Protein AF-A0A2N2LN71-F1 (afdb_monomer_lite)

pLDDT: mean 82.42, std 12.56, range [50.72, 97.0]

Sequence (124 aa):
MNRVCERHLRSLARAERALKRGGGKQTLSLDRPLGEDGDSLAELLSDGDPRPDELAEHDDLLARLARVRERLLGRERRVFEALADDRPRARLARDLGIHRSTLYADIERIREVARDEGLEDFLR

Secondary structure (DSSP, 8-state):
--HHHHHHHHHHHHHHHHHHTTTT--PPPTT-B-STT--BHHHHS--SPPPHHHHHHHHHHHHHHHHHHHHS-HHHHHHHHHTTS---HHHHHHHTT--HHHHHHHHHHHHHHHHHTT-GGGG-

Foldseek 3Di:
DVPVVVVVVVVVVVVVVCVVVVVPDDDDDQCDADDPVRDGVVNVDDDPDDDPVRVVVVVLVVVLVVQLLVPADPLLNLLVVLVVPPDPLVVVCVVSVHDSVVSVVSVVVSVVSSVVSVNVVVVD

Structure (mmCIF, N/CA/C/O backbone):
data_AF-A0A2N2LN71-F1
#
_entry.id   AF-A0A2N2LN71-F1
#
loop_
_atom_site.group_PDB
_atom_site.id
_atom_site.type_symbol
_atom_site.label_atom_id
_atom_site.label_alt_id
_atom_site.label_comp_id
_atom_site.label_asym_id
_atom_site.label_entity_id
_atom_site.label_seq_id
_atom_site.pdbx_PDB_ins_code
_atom_site.Cartn_x
_atom_site.Cartn_y
_atom_site.Cartn_z
_atom_site.occupancy
_atom_site.B_iso_or_equiv
_atom_site.auth_seq_id
_atom_site.auth_comp_id
_atom_site.auth_asym_id
_atom_site.auth_atom_id
_atom_site.pdbx_PDB_model_num
ATOM 1 N N . MET A 1 1 ? 22.230 22.606 31.215 1.00 52.47 1 MET A N 1
ATOM 2 C CA . MET A 1 1 ? 22.803 21.441 30.506 1.00 52.47 1 MET A CA 1
ATOM 3 C C . MET A 1 1 ? 22.389 21.372 29.015 1.00 52.47 1 MET A C 1
ATOM 5 O O . MET A 1 1 ? 22.408 20.298 28.448 1.00 52.47 1 MET A O 1
ATOM 9 N N . ASN A 1 2 ? 22.064 22.498 28.345 1.00 57.97 2 ASN A N 1
ATOM 10 C CA . ASN A 1 2 ? 21.562 22.507 26.948 1.00 57.97 2 ASN A CA 1
ATOM 11 C C . ASN A 1 2 ? 22.614 22.874 25.878 1.00 57.97 2 ASN A C 1
ATOM 13 O O . ASN A 1 2 ? 22.522 22.429 24.738 1.00 57.97 2 ASN A O 1
ATOM 17 N N . ARG A 1 3 ? 23.653 23.647 26.233 1.00 61.06 3 ARG A N 1
ATOM 18 C CA . ARG A 1 3 ? 24.659 24.139 25.266 1.00 61.06 3 ARG A CA 1
ATOM 19 C C . ARG A 1 3 ? 25.556 23.039 24.686 1.00 61.06 3 ARG A C 1
ATOM 21 O O . ARG A 1 3 ? 26.037 23.168 23.565 1.00 61.06 3 ARG A O 1
ATOM 28 N N . VAL A 1 4 ? 25.789 21.965 25.442 1.00 71.12 4 VAL A N 1
ATOM 29 C CA . VAL A 1 4 ? 26.636 20.841 25.008 1.00 71.12 4 VAL A CA 1
ATOM 30 C C . VAL A 1 4 ? 25.902 19.985 23.972 1.00 71.12 4 VAL A C 1
ATOM 32 O O . VAL A 1 4 ? 26.470 19.690 22.923 1.00 71.12 4 VAL A O 1
ATOM 35 N N . CYS A 1 5 ? 24.619 19.685 24.206 1.00 73.25 5 CYS A N 1
ATOM 36 C CA . CYS A 1 5 ? 23.766 18.965 23.258 1.00 73.25 5 CYS A CA 1
ATOM 37 C C . CYS A 1 5 ? 23.574 19.748 21.953 1.00 73.25 5 CYS A C 1
ATOM 39 O O . CYS A 1 5 ? 23.749 19.190 20.874 1.00 73.25 5 CYS A O 1
ATOM 41 N N . GLU A 1 6 ? 23.312 21.057 22.029 1.00 77.94 6 GLU A N 1
ATOM 42 C CA . GLU A 1 6 ? 23.168 21.912 20.841 1.00 77.94 6 GLU A CA 1
ATOM 43 C C . GLU A 1 6 ? 24.454 21.951 19.996 1.00 77.94 6 GLU A C 1
ATOM 45 O O . GLU A 1 6 ? 24.416 21.847 18.766 1.00 77.94 6 GLU A O 1
ATOM 50 N N . ARG A 1 7 ? 25.618 22.046 20.652 1.00 79.38 7 ARG A N 1
ATOM 51 C CA . ARG A 1 7 ? 26.921 22.024 19.975 1.00 79.38 7 ARG A CA 1
ATOM 52 C C . ARG A 1 7 ? 27.187 20.675 19.309 1.00 79.38 7 ARG A C 1
ATOM 54 O O . ARG A 1 7 ? 27.697 20.650 18.189 1.00 79.38 7 ARG A O 1
ATOM 61 N N . HIS A 1 8 ? 26.825 19.578 19.968 1.00 77.44 8 HIS A N 1
ATOM 62 C CA . HIS A 1 8 ? 27.004 18.233 19.431 1.00 77.44 8 HIS A CA 1
ATOM 63 C C . HIS A 1 8 ? 26.099 17.985 18.214 1.00 77.44 8 HIS A C 1
ATOM 65 O O . HIS A 1 8 ? 26.581 17.553 17.169 1.00 77.44 8 HIS A O 1
ATOM 71 N N . LEU A 1 9 ? 24.829 18.394 18.286 1.00 84.06 9 LEU A N 1
ATOM 72 C CA . LEU A 1 9 ? 23.889 18.315 17.163 1.00 84.06 9 LEU A CA 1
ATOM 73 C C . LEU A 1 9 ? 24.340 19.167 15.967 1.00 84.06 9 LEU A C 1
ATOM 75 O O . LEU A 1 9 ? 24.301 18.704 14.827 1.00 84.06 9 LEU A O 1
ATOM 79 N N . ARG A 1 10 ? 24.850 20.384 16.201 1.00 83.19 10 ARG A N 1
ATOM 80 C CA . ARG A 1 10 ? 25.441 21.204 15.126 1.00 83.19 10 ARG A CA 1
ATOM 81 C C . ARG A 1 10 ? 26.685 20.567 14.514 1.00 83.19 10 ARG A C 1
ATOM 83 O O . ARG A 1 10 ? 26.904 20.725 13.315 1.00 83.19 10 ARG A O 1
ATOM 90 N N . SER A 1 11 ? 27.496 19.873 15.310 1.00 79.94 11 SER A N 1
ATOM 91 C CA . SER A 1 11 ? 28.678 19.157 14.823 1.00 79.94 11 SER A CA 1
ATOM 92 C C . SER A 1 11 ? 28.282 18.001 13.904 1.00 79.94 11 SER A C 1
ATOM 94 O O . SER A 1 11 ? 28.791 17.911 12.789 1.00 79.94 11 SER A O 1
ATOM 96 N N . LEU A 1 12 ? 27.313 17.182 14.324 1.00 84.50 12 LEU A N 1
ATOM 97 C CA . LEU A 1 12 ? 26.780 16.076 13.523 1.00 84.50 12 LEU A CA 1
ATOM 98 C C . LEU A 1 12 ? 26.159 16.578 12.213 1.00 84.50 12 LEU A C 1
ATOM 100 O O . LEU A 1 12 ? 26.514 16.105 11.138 1.00 84.50 12 LEU A O 1
ATOM 104 N N . ALA A 1 13 ? 25.338 17.629 12.276 1.00 79.75 13 ALA A N 1
ATOM 105 C CA . ALA A 1 13 ? 24.715 18.221 11.092 1.00 79.75 13 ALA A CA 1
ATOM 106 C C . ALA A 1 13 ? 25.717 18.895 10.130 1.00 79.75 13 ALA A C 1
ATOM 108 O O . ALA A 1 13 ? 25.398 19.137 8.963 1.00 79.75 13 ALA A O 1
ATOM 109 N N . ARG A 1 14 ? 26.915 19.264 10.599 1.00 73.50 14 ARG A N 1
ATOM 110 C CA . ARG A 1 14 ? 28.004 19.766 9.744 1.00 73.50 14 ARG A CA 1
ATOM 111 C C . ARG A 1 14 ? 28.793 18.626 9.116 1.00 73.50 14 ARG A C 1
ATOM 113 O O . ARG A 1 14 ? 29.076 18.708 7.925 1.00 73.50 14 ARG A O 1
ATOM 120 N N . ALA A 1 15 ? 29.095 17.581 9.883 1.00 71.00 15 ALA A N 1
ATOM 121 C CA . ALA A 1 15 ? 29.766 16.384 9.386 1.00 71.00 15 ALA A CA 1
ATOM 122 C C . ALA A 1 15 ? 28.938 15.703 8.287 1.00 71.00 15 ALA A C 1
ATOM 124 O O . ALA A 1 15 ? 29.458 15.418 7.213 1.00 71.00 15 ALA A O 1
ATOM 125 N N . GLU A 1 16 ? 27.626 15.566 8.488 1.00 71.94 16 GLU A N 1
ATOM 126 C CA . GLU A 1 16 ? 26.720 14.971 7.501 1.00 71.94 16 GLU A CA 1
ATOM 127 C C . GLU A 1 16 ? 26.640 15.808 6.207 1.00 71.94 16 GLU A C 1
ATOM 129 O O . GLU A 1 16 ? 26.693 15.277 5.099 1.00 71.94 16 GLU A O 1
ATOM 134 N N . ARG A 1 17 ? 26.602 17.146 6.323 1.00 67.62 17 ARG A N 1
ATOM 135 C CA . ARG A 1 17 ? 26.652 18.061 5.164 1.00 67.62 17 ARG A CA 1
ATOM 136 C C . ARG A 1 17 ? 28.007 18.079 4.456 1.00 67.62 17 ARG A C 1
ATOM 138 O O . ARG A 1 17 ? 28.057 18.433 3.281 1.00 67.62 17 ARG A O 1
ATOM 145 N N . ALA A 1 18 ? 29.104 17.794 5.154 1.00 62.41 18 ALA A N 1
ATOM 146 C CA . ALA A 1 18 ? 30.429 17.669 4.550 1.00 62.41 18 ALA A CA 1
ATOM 147 C C . ALA A 1 18 ? 30.557 16.341 3.789 1.00 62.41 18 ALA A C 1
ATOM 149 O O . ALA A 1 18 ? 31.058 16.331 2.667 1.00 62.41 18 ALA A O 1
ATOM 150 N N . LEU A 1 19 ? 29.996 15.259 4.342 1.00 62.09 19 LEU A N 1
ATOM 151 C CA . LEU A 1 19 ? 29.908 13.955 3.684 1.00 62.09 19 LEU A CA 1
ATOM 152 C C . LEU A 1 19 ? 29.061 14.020 2.402 1.00 62.09 19 LEU A C 1
ATOM 154 O O . LEU A 1 19 ? 29.492 13.543 1.355 1.00 62.09 19 LEU A O 1
ATOM 158 N N . LYS A 1 20 ? 27.894 14.682 2.460 1.00 62.31 20 LYS A N 1
ATOM 159 C CA . LYS A 1 20 ? 27.013 14.906 1.294 1.00 62.31 20 LYS A CA 1
ATOM 160 C C . LYS A 1 20 ? 27.668 15.749 0.198 1.00 62.31 20 LYS A C 1
ATOM 162 O O . LYS A 1 20 ? 27.385 15.542 -0.972 1.00 62.31 20 LYS A O 1
ATOM 167 N N . ARG A 1 21 ? 28.566 16.671 0.562 1.00 59.38 21 ARG A N 1
ATOM 168 C CA . ARG A 1 21 ? 29.340 17.496 -0.385 1.00 59.38 21 ARG A CA 1
ATOM 169 C C . ARG A 1 21 ? 30.622 16.820 -0.880 1.00 59.38 21 ARG A C 1
ATOM 171 O O . ARG A 1 21 ? 31.447 17.482 -1.497 1.00 59.38 21 ARG A O 1
ATOM 178 N N . GLY A 1 22 ? 30.811 15.530 -0.593 1.00 57.88 22 GLY A N 1
ATOM 179 C CA . GLY A 1 22 ? 31.973 14.781 -1.063 1.00 57.88 22 GLY A CA 1
ATOM 180 C C . GLY A 1 22 ? 33.298 15.274 -0.482 1.00 57.88 22 GLY A C 1
ATOM 181 O O . GLY A 1 22 ? 34.330 15.076 -1.113 1.00 57.88 22 GLY A O 1
ATOM 182 N N . GLY A 1 23 ? 33.294 15.912 0.698 1.00 50.72 23 GLY A N 1
ATOM 183 C CA . GLY A 1 23 ? 34.502 16.401 1.369 1.00 50.72 23 GLY A CA 1
ATOM 184 C C . GLY A 1 23 ? 35.425 15.247 1.763 1.00 50.72 23 GLY A C 1
ATOM 185 O O . GLY A 1 23 ? 35.350 14.754 2.882 1.00 50.72 23 GLY A O 1
ATOM 186 N N . GLY A 1 24 ? 36.242 14.788 0.814 1.00 55.62 24 GLY A N 1
ATOM 187 C CA . GLY A 1 24 ? 37.118 13.619 0.930 1.00 55.62 24 GLY A CA 1
ATOM 188 C C . GLY A 1 24 ? 37.090 12.665 -0.272 1.00 55.62 24 GLY A C 1
ATOM 189 O O . GLY A 1 24 ? 37.916 11.760 -0.326 1.00 55.62 24 GLY A O 1
ATOM 190 N N . LYS A 1 25 ? 36.187 12.845 -1.246 1.00 56.53 25 LYS A N 1
ATOM 191 C CA . LYS A 1 25 ? 36.175 12.065 -2.493 1.00 56.53 25 LYS A CA 1
ATOM 192 C C . LYS A 1 25 ? 36.912 12.856 -3.577 1.00 56.53 25 LYS A C 1
ATOM 194 O O . LYS A 1 25 ? 36.507 13.972 -3.888 1.00 56.53 25 LYS A O 1
ATOM 199 N N . GLN A 1 26 ? 37.985 12.301 -4.146 1.00 61.41 26 GLN A N 1
ATOM 200 C CA . GLN A 1 26 ? 38.554 12.827 -5.391 1.00 61.41 26 GLN A CA 1
ATOM 201 C C . GLN A 1 26 ? 37.473 12.738 -6.472 1.00 61.41 26 GLN A C 1
ATOM 203 O O . GLN A 1 26 ? 37.052 11.645 -6.842 1.00 61.41 26 GLN A O 1
ATOM 208 N N . THR A 1 27 ? 36.982 13.882 -6.939 1.00 65.06 27 THR A N 1
ATOM 209 C CA . THR A 1 27 ? 36.055 13.942 -8.069 1.00 65.06 27 THR A CA 1
ATOM 210 C C . THR A 1 27 ? 36.838 13.713 -9.353 1.00 65.06 27 THR A C 1
ATOM 212 O O . THR A 1 27 ? 37.849 14.377 -9.586 1.00 65.06 27 THR A O 1
ATOM 215 N N . LEU A 1 28 ? 36.386 12.770 -10.173 1.00 70.69 28 LEU A N 1
ATOM 216 C CA . LEU A 1 28 ? 36.948 12.508 -11.493 1.00 70.69 28 LEU A CA 1
ATOM 217 C C . LEU A 1 28 ? 36.161 13.298 -12.539 1.00 70.69 28 LEU A C 1
ATOM 219 O O . LEU A 1 28 ? 34.948 13.449 -12.407 1.00 70.69 28 LEU A O 1
ATOM 223 N N . SER A 1 29 ? 36.858 13.812 -13.555 1.00 77.12 29 SER A N 1
ATOM 224 C CA . SER A 1 29 ? 36.192 14.423 -14.707 1.00 77.12 29 SER A CA 1
ATOM 225 C C . SER A 1 29 ? 35.416 13.354 -15.470 1.00 77.12 29 SER A C 1
ATOM 227 O O . SER A 1 29 ? 35.944 12.261 -15.677 1.00 77.12 29 SER A O 1
ATOM 229 N N . LEU A 1 30 ? 34.198 13.683 -15.897 1.00 73.38 30 LEU A N 1
ATOM 230 C CA . LEU A 1 30 ? 33.393 12.814 -16.753 1.00 73.38 30 LEU A CA 1
ATOM 231 C C . LEU A 1 30 ? 34.007 12.693 -18.155 1.00 73.38 30 LEU A C 1
ATOM 233 O O . LEU A 1 30 ? 33.989 11.615 -18.730 1.00 73.38 30 LEU A O 1
ATOM 237 N N . ASP A 1 31 ? 34.679 13.741 -18.631 1.00 78.06 31 ASP A N 1
ATOM 238 C CA . ASP A 1 31 ? 35.403 13.742 -19.911 1.00 78.06 31 ASP A CA 1
ATOM 239 C C . ASP A 1 31 ? 36.785 13.072 -19.824 1.00 78.06 31 ASP A C 1
ATOM 241 O O . ASP A 1 31 ? 37.601 13.169 -20.741 1.00 78.06 31 ASP A O 1
ATOM 245 N N . ARG A 1 32 ? 37.125 12.457 -18.682 1.00 79.44 32 ARG A N 1
ATOM 246 C CA . ARG A 1 32 ? 38.404 11.760 -18.547 1.00 79.44 32 ARG A CA 1
ATOM 247 C C . ARG A 1 32 ? 38.352 10.476 -19.390 1.00 79.44 32 ARG A C 1
ATOM 249 O O . ARG A 1 32 ? 37.491 9.645 -19.101 1.00 79.44 32 ARG A O 1
ATOM 256 N N . PRO A 1 33 ? 39.292 10.269 -20.330 1.00 76.81 33 PRO A N 1
ATOM 257 C CA . PRO A 1 33 ? 39.351 9.038 -21.109 1.00 76.81 33 PRO A CA 1
ATOM 258 C C . PRO A 1 33 ? 39.713 7.845 -20.214 1.00 76.81 33 PRO A C 1
ATOM 260 O O . PRO A 1 33 ? 40.609 7.927 -19.359 1.00 76.81 33 PRO A O 1
ATOM 263 N N . LEU A 1 34 ? 39.006 6.738 -20.412 1.00 74.75 34 LEU A N 1
ATOM 264 C CA . LEU A 1 34 ? 39.203 5.442 -19.778 1.00 74.75 34 LEU A CA 1
ATOM 265 C C . LEU A 1 34 ? 39.998 4.536 -20.732 1.00 74.75 34 LEU A C 1
ATOM 267 O O . LEU A 1 34 ? 39.439 3.726 -21.457 1.00 74.75 34 LEU A O 1
ATOM 271 N N . GLY A 1 35 ? 41.328 4.645 -20.708 1.00 72.94 35 GLY A N 1
ATOM 272 C CA . GLY A 1 35 ? 42.212 3.776 -21.500 1.00 72.94 35 GLY A CA 1
ATOM 273 C C . GLY A 1 35 ? 42.542 4.309 -22.899 1.00 72.94 35 GLY A C 1
ATOM 274 O O . GLY A 1 35 ? 42.349 5.490 -23.180 1.00 72.94 35 GLY A O 1
ATOM 275 N N . GLU A 1 36 ? 43.124 3.449 -23.742 1.00 67.81 36 GLU A N 1
ATOM 276 C CA . GLU A 1 36 ? 43.623 3.810 -25.084 1.00 67.81 36 GLU A CA 1
ATOM 277 C C . GLU A 1 36 ? 42.504 3.985 -26.122 1.00 67.81 36 GLU A C 1
ATOM 279 O O . GLU A 1 36 ? 42.705 4.688 -27.110 1.00 67.81 36 GLU A O 1
ATOM 284 N N . ASP A 1 37 ? 41.322 3.420 -25.861 1.00 67.62 37 ASP A N 1
ATOM 285 C CA . ASP A 1 37 ? 40.178 3.429 -26.782 1.00 67.62 37 ASP A CA 1
ATOM 286 C C . ASP A 1 37 ? 39.359 4.734 -26.734 1.00 67.62 37 ASP A C 1
ATOM 288 O O . ASP A 1 37 ? 38.503 4.964 -27.583 1.00 67.62 37 ASP A O 1
ATOM 292 N N . GLY A 1 38 ? 39.665 5.637 -25.794 1.00 66.12 38 GLY A N 1
ATOM 293 C CA . GLY A 1 38 ? 39.134 7.004 -25.771 1.00 66.12 38 GLY A CA 1
ATOM 294 C C . GLY A 1 38 ? 37.759 7.187 -25.124 1.00 66.12 38 GLY A C 1
ATOM 295 O O . GLY A 1 38 ? 37.382 8.338 -24.908 1.00 66.12 38 GLY A O 1
ATOM 296 N N . ASP A 1 39 ? 37.064 6.110 -24.750 1.00 74.75 39 ASP A N 1
ATOM 297 C CA . ASP A 1 39 ? 35.759 6.184 -24.082 1.00 74.75 39 ASP A CA 1
ATOM 298 C C . ASP A 1 39 ? 35.848 6.992 -22.778 1.00 74.75 39 ASP A C 1
ATOM 300 O O . ASP A 1 39 ? 36.722 6.779 -21.932 1.00 74.75 39 ASP A O 1
ATOM 304 N N . SER A 1 40 ? 34.944 7.944 -22.599 1.00 77.88 40 SER A N 1
ATOM 305 C CA . SER A 1 40 ? 34.888 8.816 -21.428 1.00 77.88 40 SER A CA 1
ATOM 306 C C . SER A 1 40 ? 33.994 8.239 -20.324 1.00 77.88 40 SER A C 1
ATOM 308 O O . SER A 1 40 ? 33.083 7.444 -20.553 1.00 77.88 40 SER A O 1
ATOM 310 N N . LEU A 1 41 ? 34.219 8.673 -19.081 1.00 71.69 41 LEU A N 1
ATOM 311 C CA . LEU A 1 41 ? 33.337 8.353 -17.950 1.00 71.69 41 LEU A CA 1
ATOM 312 C C . LEU A 1 41 ? 31.884 8.799 -18.195 1.00 71.69 41 LEU A C 1
ATOM 314 O O . LEU A 1 41 ? 30.974 8.172 -17.662 1.00 71.69 41 LEU A O 1
ATOM 318 N N . ALA A 1 42 ? 31.673 9.862 -18.976 1.00 75.25 42 ALA A N 1
ATOM 319 C CA . ALA A 1 42 ? 30.351 10.338 -19.373 1.00 75.25 42 ALA A CA 1
ATOM 320 C C . ALA A 1 42 ? 29.605 9.314 -20.239 1.00 75.25 42 ALA A C 1
ATOM 322 O O . ALA A 1 4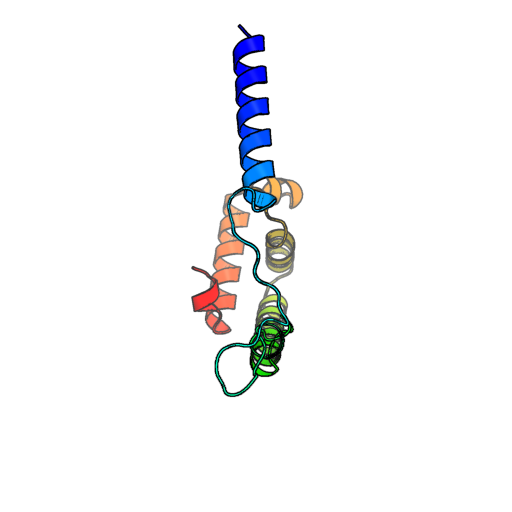2 ? 28.433 9.056 -19.999 1.00 75.25 42 ALA A O 1
ATOM 323 N N . GLU A 1 43 ? 30.289 8.705 -21.206 1.00 71.56 43 GLU A N 1
ATOM 324 C CA . GLU A 1 43 ? 29.691 7.760 -22.160 1.00 71.56 43 GLU A CA 1
ATOM 325 C C . GLU A 1 43 ? 29.342 6.414 -21.517 1.00 71.56 43 GLU A C 1
ATOM 327 O O . GLU A 1 43 ? 28.431 5.721 -21.965 1.00 71.56 43 GLU A O 1
ATOM 332 N N . LEU A 1 44 ? 30.033 6.054 -20.433 1.00 69.62 44 LEU A N 1
ATOM 333 C CA . LEU A 1 44 ? 29.749 4.837 -19.673 1.00 69.62 44 LEU A CA 1
ATOM 334 C C . LEU A 1 44 ? 28.561 4.985 -18.708 1.00 69.62 44 LEU A C 1
ATOM 336 O O . LEU A 1 44 ? 28.024 3.988 -18.218 1.00 69.62 44 LEU A O 1
ATOM 340 N N . LEU A 1 45 ? 28.187 6.220 -18.371 1.00 71.44 45 LEU A N 1
ATOM 341 C CA . LEU A 1 45 ? 27.085 6.503 -17.465 1.00 71.44 45 LEU A CA 1
ATOM 342 C C . LEU A 1 45 ? 25.788 6.558 -18.271 1.00 71.44 45 LEU A C 1
ATOM 344 O O . LEU A 1 45 ? 25.559 7.484 -19.038 1.00 71.44 45 LEU A O 1
ATOM 348 N N . SER A 1 46 ? 24.917 5.571 -18.062 1.00 63.75 46 SER A N 1
ATOM 349 C CA . SER A 1 46 ? 23.523 5.667 -18.497 1.00 63.75 46 SER A CA 1
ATOM 350 C C . SER A 1 46 ? 22.895 6.896 -17.849 1.00 63.75 46 SER A C 1
ATOM 352 O O . SER A 1 46 ? 22.955 7.031 -16.620 1.00 63.75 46 SER A O 1
ATOM 354 N N . ASP A 1 47 ? 22.246 7.741 -18.652 1.00 65.25 47 ASP A N 1
ATOM 355 C CA . ASP A 1 47 ? 21.253 8.674 -18.132 1.00 65.25 47 ASP A CA 1
ATOM 356 C C . ASP A 1 47 ? 20.294 7.855 -17.263 1.00 65.25 47 ASP A C 1
ATOM 358 O O . ASP A 1 47 ? 19.896 6.748 -17.635 1.00 65.25 47 ASP A O 1
ATOM 362 N N . GLY A 1 48 ? 20.007 8.332 -16.052 1.00 63.12 48 GLY A N 1
ATOM 363 C CA . GLY A 1 48 ? 19.199 7.614 -15.057 1.00 63.12 48 GLY A CA 1
ATOM 364 C C . GLY A 1 48 ? 17.726 7.465 -15.446 1.00 63.12 48 GLY A C 1
ATOM 365 O O . GLY A 1 48 ? 16.883 7.319 -14.562 1.00 63.12 48 GLY A O 1
ATOM 366 N N . ASP A 1 49 ? 17.423 7.565 -16.737 1.00 72.94 49 ASP A N 1
ATOM 367 C CA . ASP A 1 49 ? 16.107 7.357 -17.292 1.00 72.94 49 ASP A CA 1
ATOM 368 C C . ASP A 1 49 ? 15.752 5.870 -17.192 1.00 72.94 49 ASP A C 1
ATOM 370 O O . ASP A 1 49 ? 16.577 5.002 -17.507 1.00 72.94 49 ASP A O 1
ATOM 374 N N . PRO A 1 50 ? 14.531 5.556 -16.729 1.00 68.94 50 PRO A N 1
ATOM 375 C CA . PRO A 1 50 ? 14.094 4.182 -16.607 1.00 68.94 50 PRO A CA 1
ATOM 376 C C . PRO A 1 50 ? 14.109 3.511 -17.978 1.00 68.94 50 PRO A C 1
ATOM 378 O O . PRO A 1 50 ? 13.657 4.072 -18.983 1.00 68.94 50 PRO A O 1
ATOM 381 N N . ARG A 1 51 ? 14.639 2.292 -18.020 1.00 79.00 51 ARG A N 1
ATOM 382 C CA . ARG A 1 51 ? 14.710 1.513 -19.259 1.00 79.00 51 ARG A CA 1
ATOM 383 C C . ARG A 1 51 ? 13.292 1.173 -19.737 1.00 79.00 51 ARG A C 1
ATOM 385 O O . ARG A 1 51 ? 12.384 1.062 -18.913 1.00 79.00 51 ARG A O 1
ATOM 392 N N . PRO A 1 52 ? 13.079 0.929 -21.043 1.00 76.44 52 PRO A N 1
ATOM 393 C CA . PRO A 1 52 ? 11.772 0.516 -21.561 1.00 76.44 52 PRO A CA 1
ATOM 394 C C . PRO A 1 52 ? 11.163 -0.686 -20.824 1.00 76.44 52 PRO A C 1
ATOM 396 O O . PRO A 1 52 ? 9.959 -0.703 -20.578 1.00 76.44 52 PRO A O 1
ATOM 399 N N . ASP A 1 53 ? 1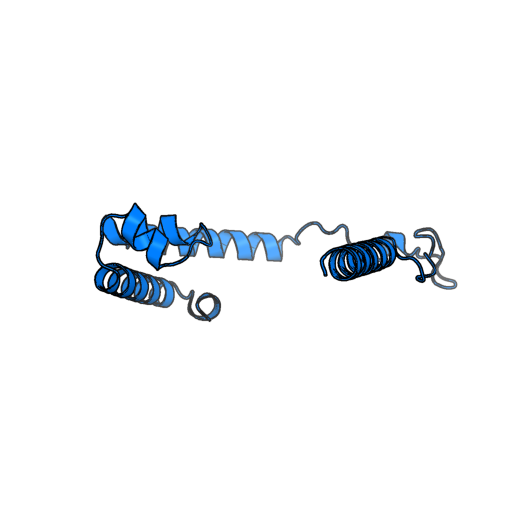1.994 -1.648 -20.415 1.00 74.75 53 ASP A N 1
ATOM 400 C CA . ASP A 1 53 ? 11.556 -2.819 -19.647 1.00 74.75 53 ASP A CA 1
ATOM 401 C C . ASP A 1 53 ? 11.079 -2.434 -18.234 1.00 74.75 53 ASP A C 1
ATOM 403 O O . ASP A 1 53 ? 10.046 -2.911 -17.776 1.00 74.75 53 ASP A O 1
ATOM 407 N N . GLU A 1 54 ? 11.768 -1.497 -17.573 1.00 74.62 54 GLU A N 1
ATOM 408 C CA . GLU A 1 54 ? 11.395 -0.989 -16.243 1.00 74.62 54 GLU A CA 1
ATOM 409 C C . GLU A 1 54 ? 10.076 -0.197 -16.294 1.00 74.62 54 GLU A C 1
ATOM 411 O O . GLU A 1 54 ? 9.250 -0.284 -15.383 1.00 74.62 54 GLU A O 1
ATOM 416 N N . LEU A 1 55 ? 9.842 0.547 -17.381 1.00 76.75 55 LEU A N 1
ATOM 417 C CA . LEU A 1 55 ? 8.569 1.232 -17.631 1.00 76.75 55 LEU A CA 1
ATOM 418 C C . LEU A 1 55 ? 7.424 0.238 -17.870 1.00 76.75 55 LEU A C 1
ATOM 420 O O . LEU A 1 55 ? 6.333 0.418 -17.330 1.00 76.75 55 LEU A O 1
ATOM 424 N N . ALA A 1 56 ? 7.669 -0.826 -18.638 1.00 77.12 56 ALA A N 1
ATOM 425 C CA . ALA A 1 56 ? 6.671 -1.860 -18.896 1.00 77.12 56 ALA A CA 1
ATOM 426 C C . ALA A 1 56 ? 6.281 -2.620 -17.615 1.00 77.12 56 ALA A C 1
ATOM 428 O O . ALA A 1 56 ? 5.098 -2.872 -17.379 1.00 77.12 56 ALA A O 1
ATOM 429 N N . GLU A 1 57 ? 7.256 -2.943 -16.760 1.00 83.44 57 GLU A N 1
ATOM 430 C CA . GLU A 1 57 ? 7.012 -3.544 -15.443 1.00 83.44 57 GLU A CA 1
ATOM 431 C C . GLU A 1 57 ? 6.193 -2.618 -14.532 1.00 83.44 57 GLU A C 1
ATOM 433 O O . GLU A 1 57 ? 5.271 -3.067 -13.843 1.00 83.44 57 GLU A O 1
ATOM 438 N N . HIS A 1 58 ? 6.489 -1.317 -14.554 1.00 83.12 58 HIS A N 1
ATOM 439 C CA . HIS A 1 58 ? 5.735 -0.315 -13.807 1.00 83.12 58 HIS A CA 1
ATOM 440 C C . HIS A 1 58 ? 4.271 -0.224 -14.269 1.00 83.12 58 HIS A C 1
ATOM 442 O O . HIS A 1 58 ? 3.361 -0.216 -13.435 1.00 83.12 58 HIS A O 1
ATOM 448 N N . ASP A 1 59 ? 4.022 -0.200 -15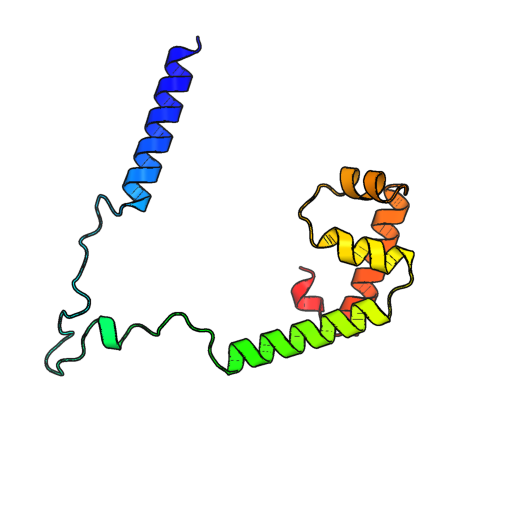.578 1.00 88.31 59 ASP A N 1
ATOM 449 C CA . ASP A 1 59 ? 2.664 -0.130 -16.126 1.00 88.31 59 ASP A CA 1
ATOM 450 C C . ASP A 1 59 ? 1.845 -1.389 -15.810 1.00 88.31 59 ASP A C 1
ATOM 452 O O . ASP A 1 59 ? 0.664 -1.293 -15.456 1.00 88.31 59 ASP A O 1
ATOM 456 N N . ASP A 1 60 ? 2.463 -2.571 -15.858 1.00 89.88 60 ASP A N 1
ATOM 457 C CA . ASP A 1 60 ? 1.795 -3.810 -15.456 1.00 89.88 60 ASP A CA 1
ATOM 458 C C . ASP A 1 60 ? 1.478 -3.827 -13.950 1.00 89.88 60 ASP A C 1
ATOM 460 O O . ASP A 1 60 ? 0.374 -4.208 -13.543 1.00 89.88 60 ASP A O 1
ATOM 464 N N . LEU A 1 61 ? 2.388 -3.329 -13.105 1.00 90.75 61 LEU A N 1
ATOM 465 C CA . LEU A 1 61 ? 2.128 -3.162 -11.674 1.00 90.75 61 LEU A CA 1
ATOM 466 C C . LEU A 1 61 ? 0.940 -2.221 -11.421 1.00 90.75 61 LEU A C 1
ATOM 468 O O . LEU A 1 61 ? 0.053 -2.547 -10.625 1.00 90.75 61 LEU A O 1
ATOM 472 N N . LEU A 1 62 ? 0.873 -1.084 -12.117 1.00 91.62 62 LEU A N 1
ATOM 473 C CA . LEU A 1 62 ? -0.260 -0.161 -12.017 1.00 91.62 62 LEU A CA 1
ATOM 474 C C . LEU A 1 62 ? -1.573 -0.815 -12.457 1.00 91.62 62 LEU A C 1
ATOM 476 O O . LEU A 1 62 ? -2.597 -0.652 -11.786 1.00 91.62 62 LEU A O 1
ATOM 480 N N . ALA A 1 63 ? -1.552 -1.594 -13.539 1.00 92.75 63 ALA A N 1
ATOM 481 C CA . ALA A 1 63 ? -2.723 -2.322 -14.013 1.00 92.75 63 ALA A CA 1
ATOM 482 C C . ALA A 1 63 ? -3.207 -3.361 -12.985 1.00 92.75 63 ALA A C 1
ATOM 484 O O . ALA A 1 63 ? -4.410 -3.472 -12.736 1.00 92.75 63 ALA A O 1
ATOM 485 N N . ARG A 1 64 ? -2.288 -4.094 -12.343 1.00 93.69 64 ARG A N 1
ATOM 486 C CA . ARG A 1 64 ? -2.607 -5.035 -11.253 1.00 93.69 64 ARG A CA 1
ATOM 487 C C . ARG A 1 64 ? -3.211 -4.314 -10.045 1.00 93.69 64 ARG A C 1
ATOM 489 O O . ARG A 1 64 ? -4.247 -4.736 -9.536 1.00 93.69 64 ARG A O 1
ATOM 496 N N . LEU A 1 65 ? -2.632 -3.189 -9.621 1.00 92.81 65 LEU A N 1
ATOM 497 C CA . LEU A 1 65 ? -3.165 -2.380 -8.515 1.00 92.81 65 LEU A CA 1
ATOM 498 C C . LEU A 1 65 ? -4.561 -1.814 -8.819 1.00 92.81 65 LEU A C 1
ATOM 500 O O . LEU A 1 65 ? -5.411 -1.752 -7.926 1.00 92.81 65 LEU A O 1
ATOM 504 N N . ALA A 1 66 ? -4.826 -1.435 -10.072 1.00 93.50 66 ALA A N 1
ATOM 505 C CA . ALA A 1 66 ? -6.153 -1.003 -10.501 1.00 93.50 66 ALA A CA 1
ATOM 506 C C . ALA A 1 66 ? -7.187 -2.133 -10.359 1.00 93.50 66 ALA A C 1
ATOM 508 O O . ALA A 1 66 ? -8.248 -1.909 -9.771 1.00 93.50 66 ALA A O 1
ATOM 509 N N . ARG A 1 67 ? -6.848 -3.359 -10.786 1.00 94.69 67 ARG A N 1
ATOM 510 C CA . ARG A 1 67 ? -7.713 -4.541 -10.615 1.00 94.69 67 ARG A CA 1
ATOM 511 C C . ARG A 1 67 ? -7.985 -4.860 -9.147 1.00 94.69 67 ARG A C 1
ATOM 513 O O . ARG A 1 67 ? -9.135 -5.113 -8.784 1.00 94.69 67 ARG A O 1
ATOM 520 N N . VAL A 1 68 ? -6.971 -4.757 -8.281 1.00 94.94 68 VAL A N 1
ATOM 521 C CA . VAL A 1 68 ? -7.168 -4.867 -6.824 1.00 94.94 68 VAL A CA 1
ATOM 522 C C . VAL A 1 68 ? -8.210 -3.852 -6.364 1.00 94.94 68 VAL A C 1
ATOM 524 O O . VAL A 1 68 ? -9.217 -4.232 -5.771 1.00 94.94 68 VAL A O 1
ATOM 527 N N . ARG A 1 69 ? -8.021 -2.566 -6.682 1.00 94.31 69 ARG A N 1
ATOM 528 C CA . ARG A 1 69 ? -8.927 -1.485 -6.264 1.00 94.31 69 ARG A CA 1
ATOM 529 C C . ARG A 1 69 ? -10.369 -1.711 -6.725 1.00 94.31 69 ARG A C 1
ATOM 531 O O . ARG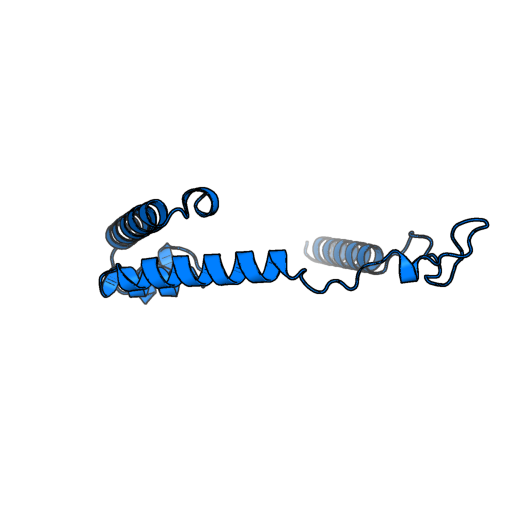 A 1 69 ? -11.302 -1.415 -5.969 1.00 94.31 69 ARG A O 1
ATOM 538 N N . GLU A 1 70 ? -10.565 -2.214 -7.939 1.00 94.56 70 GLU A N 1
ATOM 539 C CA . GLU A 1 70 ? -11.884 -2.521 -8.502 1.00 94.56 70 GLU A CA 1
ATOM 540 C C . GLU A 1 70 ? -12.610 -3.626 -7.730 1.00 94.56 70 GLU A C 1
ATOM 542 O O . GLU A 1 70 ? -13.813 -3.500 -7.490 1.00 94.56 70 GLU A O 1
ATOM 547 N N . ARG A 1 71 ? -11.879 -4.645 -7.261 1.00 95.06 71 ARG A N 1
ATOM 548 C CA . ARG A 1 71 ? -12.417 -5.778 -6.488 1.00 95.06 71 ARG A CA 1
ATOM 549 C C . ARG A 1 71 ? -12.740 -5.446 -5.025 1.00 95.06 71 ARG A C 1
ATOM 551 O O . ARG A 1 71 ? -13.476 -6.198 -4.389 1.00 95.06 71 ARG A O 1
ATOM 558 N N . LEU A 1 72 ? -12.222 -4.339 -4.489 1.00 93.69 72 LEU A N 1
ATOM 559 C CA . LEU A 1 72 ? -12.488 -3.904 -3.112 1.00 93.69 72 LEU A CA 1
ATOM 560 C C . LEU A 1 72 ? -13.867 -3.253 -2.952 1.00 93.69 72 LEU A C 1
ATOM 562 O O . LEU A 1 72 ? -14.298 -2.436 -3.773 1.00 93.69 72 LEU A O 1
ATOM 566 N N . LEU A 1 73 ? -14.520 -3.543 -1.826 1.00 88.75 73 LEU A N 1
ATOM 567 C CA . LEU A 1 73 ? -15.779 -2.921 -1.420 1.00 88.75 73 LEU A CA 1
ATOM 568 C C . LEU A 1 73 ? -15.544 -1.497 -0.893 1.00 88.75 73 LEU A C 1
ATOM 570 O O . LEU A 1 73 ? -14.442 -1.130 -0.495 1.00 88.75 73 LEU A O 1
ATOM 574 N N . GLY A 1 74 ? -16.592 -0.667 -0.846 1.00 90.50 74 GLY A N 1
ATOM 575 C CA . GLY A 1 74 ? -16.459 0.781 -0.619 1.00 90.50 74 GLY A CA 1
ATOM 576 C C . GLY A 1 74 ? -15.614 1.198 0.596 1.00 90.50 74 GLY A C 1
ATOM 577 O O . GLY A 1 74 ? -14.872 2.173 0.506 1.00 90.50 74 GLY A O 1
ATOM 578 N N . ARG A 1 75 ? -15.681 0.468 1.719 1.00 92.12 75 ARG A N 1
ATOM 579 C CA . ARG A 1 75 ? -14.840 0.751 2.898 1.00 92.12 75 ARG A CA 1
ATOM 580 C C . ARG A 1 75 ? -13.391 0.301 2.699 1.00 92.12 75 ARG A C 1
ATOM 582 O O . ARG A 1 75 ? -12.485 1.083 2.963 1.00 92.12 75 ARG A O 1
ATOM 589 N N . GLU A 1 76 ? -13.184 -0.909 2.190 1.00 93.38 76 GLU A N 1
ATOM 590 C CA . GLU A 1 76 ? -11.861 -1.468 1.882 1.00 93.38 76 GLU A CA 1
ATOM 591 C C . GLU A 1 76 ? -11.123 -0.594 0.861 1.00 93.38 76 GLU A C 1
ATOM 593 O O . GLU A 1 76 ? -9.940 -0.319 1.022 1.00 93.38 76 GLU A O 1
ATOM 598 N N . ARG A 1 77 ? -11.834 -0.053 -0.136 1.00 94.88 77 ARG A N 1
ATOM 599 C CA . ARG A 1 77 ? -11.273 0.885 -1.116 1.00 94.88 77 ARG A CA 1
ATOM 600 C C . ARG A 1 77 ? -10.766 2.172 -0.462 1.00 94.88 77 ARG A C 1
ATOM 602 O O . ARG A 1 77 ? -9.669 2.618 -0.778 1.00 94.88 77 ARG A O 1
ATOM 609 N N . ARG A 1 78 ? -11.519 2.739 0.488 1.00 94.12 78 ARG A N 1
ATOM 610 C CA . ARG A 1 78 ? -11.065 3.915 1.256 1.00 94.12 78 ARG A CA 1
ATOM 611 C C . ARG A 1 78 ? -9.856 3.592 2.124 1.00 94.12 78 ARG A C 1
ATOM 613 O O . ARG A 1 78 ? -8.977 4.434 2.265 1.00 94.12 78 ARG A O 1
ATOM 620 N N . VAL A 1 79 ? -9.815 2.393 2.712 1.00 94.56 79 VAL A N 1
ATOM 621 C CA . VAL A 1 79 ? -8.638 1.927 3.452 1.00 94.56 79 VAL A CA 1
ATOM 622 C C . VAL A 1 79 ? -7.449 1.856 2.502 1.00 94.56 79 VAL A C 1
ATOM 624 O O . VAL A 1 79 ? -6.457 2.513 2.782 1.00 94.56 79 VAL A O 1
ATOM 627 N N . PHE A 1 80 ? -7.571 1.160 1.368 1.00 93.88 80 PHE A N 1
ATOM 628 C CA . PHE A 1 80 ? -6.528 1.026 0.346 1.00 93.88 80 PHE A CA 1
ATOM 629 C C . PHE A 1 80 ? -5.955 2.377 -0.098 1.00 93.88 80 PHE A C 1
ATOM 631 O O . PHE A 1 80 ? -4.744 2.565 -0.062 1.00 93.88 80 PHE A O 1
ATOM 638 N N . GLU A 1 81 ? -6.816 3.343 -0.422 1.00 91.81 81 GLU A N 1
ATOM 639 C CA . GLU A 1 81 ? -6.399 4.699 -0.802 1.00 91.81 81 GLU A CA 1
ATOM 640 C C . GLU A 1 81 ? -5.678 5.422 0.345 1.00 91.81 81 GLU A C 1
ATOM 642 O O . GLU A 1 81 ? -4.676 6.097 0.129 1.00 91.81 81 GLU A O 1
ATOM 647 N N . ALA A 1 82 ? -6.136 5.243 1.586 1.00 91.69 82 ALA A N 1
ATOM 648 C CA . ALA A 1 82 ? -5.509 5.857 2.748 1.00 91.69 82 ALA A CA 1
ATOM 649 C C . ALA A 1 82 ? -4.149 5.224 3.105 1.00 91.69 82 ALA A C 1
ATOM 651 O O . ALA A 1 82 ? -3.317 5.902 3.706 1.00 91.69 82 ALA A O 1
ATOM 652 N N . LEU A 1 83 ? -3.899 3.955 2.743 1.00 89.88 83 LEU A N 1
ATOM 653 C CA . LEU A 1 83 ? -2.616 3.280 2.996 1.00 89.88 83 LEU A CA 1
ATOM 654 C C . LEU A 1 83 ? -1.444 3.910 2.226 1.00 89.88 83 LEU A C 1
ATOM 656 O O . LEU A 1 83 ? -0.308 3.688 2.636 1.00 89.88 83 LEU A O 1
ATOM 660 N N . ALA A 1 84 ? -1.708 4.670 1.156 1.00 84.19 84 ALA A N 1
ATOM 661 C CA . ALA A 1 84 ? -0.680 5.360 0.374 1.00 84.19 84 ALA A CA 1
ATOM 662 C C . ALA A 1 84 ? 0.020 6.477 1.167 1.00 84.19 84 ALA A C 1
ATOM 664 O O . ALA A 1 84 ? 1.190 6.774 0.933 1.00 84.19 84 ALA A O 1
ATOM 665 N N . ASP A 1 85 ? -0.676 7.070 2.137 1.00 81.50 85 ASP A N 1
ATOM 666 C CA . ASP A 1 85 ? -0.064 8.005 3.068 1.00 81.50 85 ASP A CA 1
ATOM 667 C C . ASP A 1 85 ? 0.593 7.204 4.196 1.00 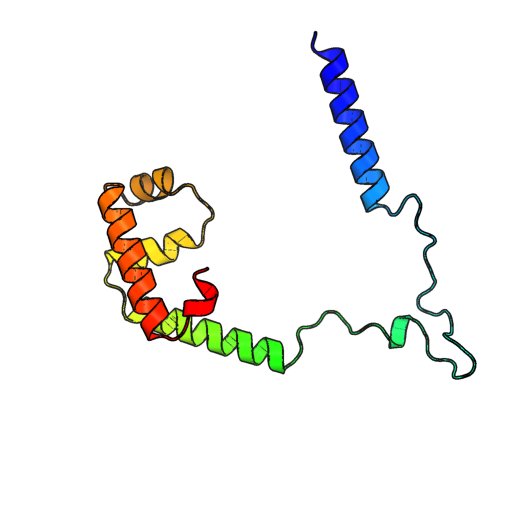81.50 85 ASP A C 1
ATOM 669 O O . ASP A 1 85 ? -0.104 6.480 4.911 1.00 81.50 85 ASP A O 1
ATOM 673 N N . ASP A 1 86 ? 1.903 7.367 4.405 1.00 81.00 86 ASP A N 1
ATOM 674 C CA . ASP A 1 86 ? 2.711 6.689 5.440 1.00 81.00 86 ASP A CA 1
ATOM 675 C C . ASP A 1 86 ? 2.362 7.148 6.879 1.00 81.00 86 ASP A C 1
ATOM 677 O O . ASP A 1 86 ? 3.166 7.647 7.669 1.00 81.00 86 ASP A O 1
ATOM 681 N N . ARG A 1 87 ? 1.076 7.063 7.223 1.00 89.25 87 ARG A N 1
ATOM 682 C CA . ARG A 1 87 ? 0.485 7.480 8.488 1.00 89.25 87 ARG A CA 1
ATOM 683 C C . ARG A 1 87 ? 0.356 6.278 9.422 1.00 89.25 87 ARG A C 1
ATOM 685 O O . ARG A 1 87 ? -0.006 5.178 8.996 1.00 89.25 87 ARG A O 1
ATOM 692 N N . PRO A 1 88 ? 0.497 6.487 10.745 1.00 93.62 88 PRO A N 1
ATOM 693 C CA . PRO A 1 88 ? 0.244 5.434 11.719 1.00 93.62 88 PRO A CA 1
ATOM 694 C C . PRO A 1 88 ? -1.173 4.859 11.580 1.00 93.62 88 PRO A C 1
ATOM 696 O O . PRO A 1 88 ? -2.149 5.612 11.533 1.00 93.62 88 PRO A O 1
ATOM 699 N N . ARG A 1 89 ? -1.315 3.527 11.637 1.00 92.44 89 ARG A N 1
ATOM 700 C CA . ARG A 1 89 ? -2.617 2.825 11.548 1.00 92.44 89 ARG A CA 1
ATOM 701 C C . ARG A 1 89 ? -3.657 3.352 12.544 1.00 92.44 89 ARG A C 1
ATOM 703 O O . ARG A 1 89 ? -4.839 3.455 12.242 1.00 92.44 89 ARG A O 1
ATOM 710 N N . ALA A 1 90 ? -3.205 3.765 13.727 1.00 92.38 90 ALA A N 1
ATOM 711 C CA . ALA A 1 90 ? -4.034 4.388 14.756 1.00 92.38 90 ALA A CA 1
ATOM 712 C C . ALA A 1 90 ? -4.658 5.733 14.345 1.00 92.38 90 ALA A C 1
ATOM 714 O O . ALA A 1 90 ? -5.733 6.078 14.836 1.00 92.38 90 ALA A O 1
ATOM 715 N N . ARG A 1 91 ? -3.953 6.512 13.519 1.00 93.75 91 ARG A N 1
ATOM 716 C CA . ARG A 1 91 ? -4.444 7.772 12.955 1.00 93.75 91 ARG A CA 1
ATOM 717 C C . ARG A 1 91 ? -5.383 7.479 11.792 1.00 93.75 91 ARG A C 1
ATOM 719 O O . ARG A 1 91 ? -6.484 8.005 11.783 1.00 93.75 91 ARG A O 1
ATOM 726 N N . LEU A 1 92 ? -5.004 6.537 10.929 1.00 94.38 92 LEU A N 1
ATOM 727 C CA . LEU A 1 92 ? -5.824 6.081 9.807 1.00 94.38 92 LEU A CA 1
ATOM 728 C C . LEU A 1 92 ? -7.225 5.621 10.245 1.00 94.38 92 LEU A C 1
ATOM 730 O O . LEU A 1 92 ? -8.224 6.078 9.707 1.00 94.38 92 LEU A O 1
ATOM 734 N N . ALA A 1 93 ? -7.300 4.767 11.274 1.00 95.06 93 ALA A N 1
ATOM 735 C CA . ALA A 1 93 ? -8.570 4.281 11.818 1.00 95.06 93 ALA A CA 1
ATOM 736 C C . ALA A 1 93 ? -9.455 5.427 12.337 1.00 95.06 93 ALA A C 1
ATOM 738 O O . ALA A 1 93 ? -10.666 5.420 12.134 1.00 95.06 93 ALA A O 1
ATOM 739 N N . ARG A 1 94 ? -8.838 6.433 12.974 1.00 95.69 94 ARG A N 1
ATOM 740 C CA . ARG A 1 94 ? -9.531 7.626 13.476 1.00 95.69 94 ARG A CA 1
ATOM 741 C C . ARG A 1 94 ? -10.076 8.483 12.339 1.00 95.69 94 ARG A C 1
ATOM 743 O O . ARG A 1 94 ? -11.243 8.847 12.386 1.00 95.69 94 ARG A O 1
ATOM 750 N N . ASP A 1 95 ? -9.249 8.757 11.334 1.00 93.62 95 ASP A N 1
ATOM 751 C CA . ASP A 1 95 ? -9.610 9.582 10.177 1.00 93.62 95 ASP A CA 1
ATOM 752 C C . ASP A 1 95 ? -10.743 8.926 9.364 1.00 93.62 95 ASP A C 1
ATOM 754 O O . ASP A 1 95 ? -11.633 9.608 8.865 1.00 93.62 95 ASP A O 1
ATOM 758 N N . LEU A 1 96 ? -10.748 7.591 9.286 1.00 92.50 96 LEU A N 1
ATOM 759 C CA . LEU A 1 96 ? -11.798 6.805 8.631 1.00 92.50 96 LEU A CA 1
ATOM 760 C C . LEU A 1 96 ? -13.042 6.571 9.510 1.00 92.50 96 LEU A C 1
ATOM 762 O O . LEU A 1 96 ? -14.032 6.034 9.016 1.00 92.50 96 LEU A O 1
ATOM 766 N N . GLY A 1 97 ? -13.008 6.944 10.794 1.00 95.44 97 GLY A N 1
ATOM 767 C CA . GLY A 1 97 ? -14.122 6.753 11.728 1.00 95.44 97 GLY A CA 1
ATOM 768 C C . GLY A 1 97 ? -14.416 5.287 12.072 1.00 95.44 97 GLY A C 1
ATOM 769 O O . GLY A 1 97 ? -15.560 4.948 12.366 1.00 95.44 97 GLY A O 1
ATOM 770 N N . ILE A 1 98 ? -13.410 4.408 12.023 1.00 95.06 98 ILE A N 1
ATOM 771 C CA . ILE A 1 98 ? -13.562 2.962 12.252 1.00 95.06 98 ILE A CA 1
ATOM 772 C C . ILE A 1 98 ? -12.721 2.469 13.431 1.00 95.06 98 ILE A C 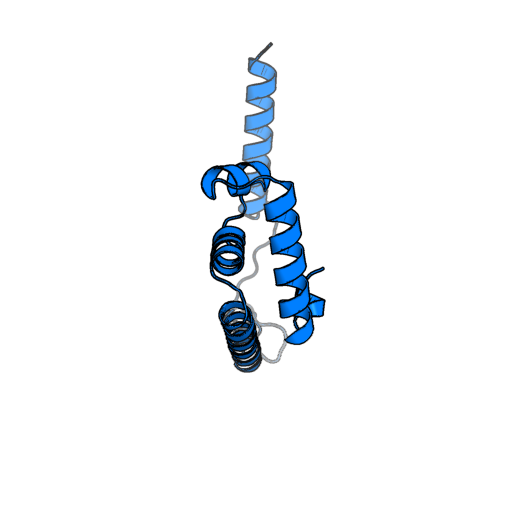1
ATOM 774 O O . ILE A 1 98 ? -11.715 3.067 13.817 1.00 95.06 98 ILE A O 1
ATOM 778 N N . HIS A 1 99 ? -13.110 1.329 14.006 1.00 97.00 99 HIS A N 1
ATOM 779 C CA . HIS A 1 99 ? -12.303 0.679 15.034 1.00 97.00 99 HIS A CA 1
ATOM 780 C C . HIS A 1 99 ? -11.020 0.084 14.429 1.00 97.00 99 HIS A C 1
ATOM 782 O O . HIS A 1 99 ? -10.998 -0.352 13.277 1.00 97.00 99 HIS A O 1
ATOM 788 N N . ARG A 1 100 ? -9.938 0.009 15.218 1.00 95.56 100 ARG A N 1
ATOM 789 C CA . ARG A 1 100 ? -8.652 -0.541 14.746 1.00 95.56 100 ARG A CA 1
ATOM 790 C C . ARG A 1 100 ? -8.772 -1.990 14.276 1.00 95.56 100 ARG A C 1
ATOM 792 O O . ARG A 1 100 ? -8.122 -2.352 13.307 1.00 95.56 100 ARG A O 1
ATOM 799 N N . SER A 1 101 ? -9.599 -2.804 14.933 1.00 96.69 101 SER A N 1
ATOM 800 C CA . SER A 1 101 ? -9.838 -4.189 14.499 1.00 96.69 101 SER A CA 1
ATOM 801 C C . SER A 1 101 ? -10.470 -4.251 13.107 1.00 96.69 101 SER A C 1
ATOM 803 O O . SER A 1 101 ? -10.061 -5.078 12.303 1.00 96.69 101 SER A O 1
ATOM 805 N N . THR A 1 102 ? -11.404 -3.347 12.798 1.00 95.75 102 THR A N 1
ATOM 806 C CA . THR A 1 102 ? -12.010 -3.232 11.465 1.00 95.75 102 THR A CA 1
ATOM 807 C C . THR A 1 102 ? -10.976 -2.814 10.430 1.00 95.75 102 THR A C 1
ATOM 809 O O . THR A 1 102 ? -10.918 -3.416 9.368 1.00 95.75 102 THR A O 1
ATOM 812 N N . LEU A 1 103 ? -10.108 -1.851 10.762 1.00 96.19 103 LEU A N 1
ATOM 813 C CA . LEU A 1 103 ? -9.006 -1.468 9.881 1.00 96.19 103 LEU A CA 1
ATOM 814 C C . LEU A 1 103 ? -8.096 -2.663 9.562 1.00 96.19 103 LEU A C 1
ATOM 816 O O . LEU A 1 103 ? -7.736 -2.860 8.409 1.00 96.19 103 LEU A O 1
ATOM 820 N N . TYR A 1 104 ? -7.718 -3.459 10.567 1.00 96.38 104 TYR A N 1
ATOM 821 C CA . TYR A 1 104 ? -6.874 -4.634 10.340 1.00 96.38 104 TYR A CA 1
ATOM 822 C C . TYR A 1 104 ? -7.580 -5.719 9.519 1.00 96.38 104 TYR A C 1
ATOM 824 O O . TYR A 1 104 ? -6.939 -6.316 8.662 1.00 96.38 104 TYR A O 1
ATOM 832 N N . ALA A 1 105 ? -8.880 -5.938 9.732 1.00 96.44 105 ALA A N 1
ATOM 833 C CA . ALA A 1 105 ? -9.665 -6.865 8.918 1.00 96.44 105 ALA A CA 1
ATOM 834 C C . ALA A 1 105 ? -9.738 -6.412 7.449 1.00 96.44 105 ALA A C 1
ATOM 836 O O . ALA A 1 105 ? -9.505 -7.215 6.550 1.00 96.44 105 ALA A O 1
ATOM 837 N N . ASP A 1 106 ? -9.985 -5.121 7.207 1.00 95.69 106 ASP A N 1
ATOM 838 C CA . ASP A 1 106 ? -10.010 -4.560 5.854 1.00 95.69 106 ASP A CA 1
ATOM 839 C C . ASP A 1 106 ? -8.613 -4.636 5.195 1.00 95.69 106 ASP A C 1
ATOM 841 O O . ASP A 1 106 ? -8.512 -4.950 4.014 1.00 95.69 106 ASP A O 1
ATOM 845 N N . ILE A 1 107 ? -7.520 -4.415 5.943 1.00 95.31 107 ILE A N 1
ATOM 846 C CA . ILE A 1 107 ? -6.142 -4.597 5.439 1.00 95.31 107 ILE A CA 1
ATOM 847 C C . ILE A 1 107 ? -5.880 -6.052 5.046 1.00 95.31 107 ILE A C 1
ATOM 849 O O . ILE A 1 107 ? -5.254 -6.298 4.016 1.00 95.31 107 ILE A O 1
ATOM 853 N N . GLU A 1 108 ? -6.338 -7.016 5.842 1.00 96.12 108 GLU A N 1
ATOM 854 C CA . GLU A 1 108 ? -6.137 -8.427 5.517 1.00 96.12 108 GLU A CA 1
ATOM 855 C C . GLU A 1 108 ? -6.933 -8.830 4.273 1.00 96.12 108 GLU A C 1
ATOM 857 O O . GLU A 1 108 ? -6.394 -9.488 3.387 1.00 96.12 108 GLU A O 1
ATOM 862 N N . ARG A 1 109 ? -8.158 -8.313 4.127 1.00 95.69 109 ARG A N 1
ATOM 863 C CA . ARG A 1 109 ? -8.940 -8.463 2.896 1.00 95.69 109 ARG A CA 1
ATOM 864 C C . ARG A 1 109 ? -8.222 -7.876 1.679 1.00 95.69 109 ARG A C 1
ATOM 866 O O . ARG A 1 109 ? -8.161 -8.512 0.632 1.00 95.69 109 ARG A O 1
ATOM 873 N N . ILE A 1 110 ? -7.660 -6.673 1.807 1.00 95.19 110 ILE A N 1
ATOM 874 C CA . ILE A 1 110 ? -6.883 -6.035 0.735 1.00 95.19 110 ILE A CA 1
ATOM 875 C C . ILE A 1 110 ? -5.696 -6.912 0.339 1.00 95.19 110 ILE A C 1
ATOM 877 O O . ILE A 1 110 ? -5.438 -7.087 -0.850 1.00 95.19 110 ILE A O 1
ATOM 881 N N . ARG A 1 111 ? -4.992 -7.486 1.322 1.00 95.00 111 ARG A N 1
ATOM 882 C CA . ARG A 1 111 ? -3.885 -8.411 1.067 1.00 95.00 111 ARG A CA 1
ATOM 883 C C . ARG A 1 111 ? -4.352 -9.642 0.313 1.00 95.00 111 ARG A C 1
ATOM 885 O O . ARG A 1 111 ? -3.717 -9.975 -0.672 1.00 95.00 111 ARG A O 1
ATOM 892 N N . GLU A 1 112 ? -5.448 -10.281 0.719 1.00 96.00 112 GLU A N 1
ATOM 893 C CA . GLU A 1 112 ? -6.019 -11.423 -0.011 1.00 96.00 112 GLU A CA 1
ATOM 894 C C . GLU A 1 112 ? -6.267 -11.093 -1.484 1.00 96.00 112 GLU A C 1
ATOM 896 O O . GLU A 1 112 ? -5.778 -11.800 -2.359 1.00 96.00 112 GLU A O 1
ATOM 901 N N . VAL A 1 113 ? -6.942 -9.975 -1.761 1.00 95.62 113 VAL A N 1
ATOM 902 C CA . VAL A 1 113 ? -7.221 -9.545 -3.139 1.00 95.62 113 VAL A CA 1
ATOM 903 C C . VAL A 1 113 ? -5.929 -9.245 -3.906 1.00 95.62 113 VAL A C 1
ATOM 905 O O . VAL A 1 113 ? -5.823 -9.580 -5.080 1.00 95.62 113 VAL A O 1
ATOM 908 N N . ALA A 1 114 ? -4.928 -8.648 -3.258 1.00 94.75 114 ALA A N 1
ATOM 909 C CA . ALA A 1 114 ? -3.632 -8.395 -3.879 1.00 94.75 114 ALA A CA 1
ATOM 910 C C . ALA A 1 114 ? -2.863 -9.690 -4.196 1.00 94.75 114 ALA A C 1
ATOM 912 O O . ALA A 1 114 ? -2.231 -9.770 -5.249 1.00 94.75 114 ALA A O 1
ATOM 913 N N . ARG A 1 115 ? -2.945 -10.719 -3.339 1.00 95.19 115 ARG A N 1
ATOM 914 C CA . ARG A 1 115 ? -2.360 -12.041 -3.627 1.00 95.19 115 ARG A CA 1
ATOM 915 C C . ARG A 1 115 ? -3.021 -12.688 -4.841 1.00 95.19 115 ARG A C 1
ATOM 917 O O . ARG A 1 115 ? -2.314 -13.158 -5.724 1.00 95.19 115 ARG A O 1
ATOM 924 N N . ASP A 1 116 ? -4.349 -12.614 -4.939 1.00 94.81 116 ASP A N 1
ATOM 925 C CA . ASP A 1 116 ? -5.093 -13.132 -6.096 1.00 94.81 116 ASP A CA 1
ATOM 926 C C . ASP A 1 116 ? -4.684 -12.460 -7.424 1.00 94.81 116 ASP A C 1
ATOM 928 O O . ASP A 1 116 ? -4.781 -13.078 -8.480 1.00 94.81 116 ASP A O 1
ATOM 932 N N . GLU A 1 117 ? -4.232 -11.202 -7.385 1.00 92.44 117 GLU A N 1
ATOM 933 C CA . GLU A 1 117 ? -3.715 -10.461 -8.550 1.00 92.44 117 GLU A CA 1
ATOM 934 C C . GLU A 1 117 ? -2.202 -10.664 -8.779 1.00 92.44 117 GLU A C 1
ATOM 936 O O . GLU A 1 117 ? -1.598 -9.987 -9.616 1.00 92.44 117 GLU A O 1
ATOM 941 N N . GLY A 1 118 ? -1.568 -11.583 -8.042 1.00 92.38 118 GLY A N 1
ATOM 942 C CA . GLY A 1 118 ? -0.151 -11.918 -8.191 1.00 92.38 118 GLY A CA 1
ATOM 943 C C . GLY A 1 118 ? 0.804 -10.860 -7.633 1.00 92.38 118 GLY A C 1
ATOM 944 O O . GLY A 1 118 ? 1.921 -10.725 -8.127 1.00 92.38 118 GLY A O 1
ATOM 945 N N . LEU A 1 119 ? 0.378 -10.085 -6.629 1.00 93.06 119 LEU A N 1
ATOM 946 C CA . LEU A 1 119 ? 1.204 -9.060 -5.974 1.00 93.06 119 LEU A CA 1
ATOM 947 C C . LEU A 1 119 ? 1.866 -9.550 -4.676 1.00 93.06 119 LEU A C 1
ATOM 949 O O . LEU A 1 119 ? 2.290 -8.739 -3.858 1.00 93.06 119 LEU A O 1
ATOM 953 N N . GLU A 1 120 ? 1.963 -10.863 -4.465 1.00 91.50 120 GLU A N 1
ATOM 954 C CA . GLU A 1 120 ? 2.502 -11.470 -3.237 1.00 91.50 120 GLU A CA 1
ATOM 955 C C . GLU A 1 120 ? 3.909 -10.974 -2.884 1.00 91.50 120 GLU A C 1
ATOM 957 O O . GLU A 1 120 ? 4.193 -10.681 -1.720 1.00 91.50 120 GLU A O 1
ATOM 962 N N . ASP A 1 121 ? 4.766 -10.812 -3.891 1.00 88.00 121 ASP A N 1
ATOM 963 C CA . ASP A 1 121 ? 6.145 -10.357 -3.711 1.00 88.00 121 ASP A CA 1
ATOM 964 C C . ASP A 1 121 ? 6.241 -8.903 -3.226 1.00 88.00 121 ASP A C 1
ATOM 966 O O . ASP A 1 121 ? 7.212 -8.537 -2.565 1.00 88.00 121 ASP A O 1
ATOM 970 N N . PHE A 1 122 ? 5.204 -8.097 -3.470 1.00 83.88 122 PHE A N 1
ATOM 971 C CA . PHE A 1 122 ? 5.117 -6.698 -3.043 1.00 83.88 122 PHE A CA 1
ATOM 972 C C . PHE A 1 122 ? 4.508 -6.526 -1.643 1.00 83.88 122 PHE A C 1
ATOM 974 O O . PHE A 1 122 ? 4.462 -5.411 -1.126 1.00 83.88 122 PHE A O 1
ATOM 981 N N . LEU A 1 123 ? 4.015 -7.604 -1.021 1.00 81.56 123 LEU A N 1
ATOM 982 C CA . LEU A 1 123 ? 3.371 -7.565 0.300 1.00 81.56 123 LEU A CA 1
ATOM 983 C C . LEU A 1 123 ? 4.324 -7.876 1.467 1.00 81.56 123 LEU A C 1
ATOM 985 O O . LEU A 1 123 ? 3.861 -7.936 2.613 1.00 81.56 123 LEU A O 1
ATOM 989 N N . ARG A 1 124 ? 5.609 -8.112 1.180 1.00 71.94 124 ARG A N 1
ATOM 990 C CA . ARG A 1 124 ? 6.641 -8.421 2.182 1.00 71.94 124 ARG A CA 1
ATOM 991 C C . ARG A 1 124 ? 7.059 -7.211 3.010 1.00 71.94 124 ARG A C 1
ATOM 993 O O . ARG A 1 124 ? 7.086 -6.085 2.471 1.00 71.94 124 ARG A O 1
#

Radius of gyration: 24.41 Å; chains: 1; bounding box: 60×37×57 Å